Protein AF-A0A2E2AUG3-F1 (afdb_monomer_lite)

Radius of gyration: 13.8 Å; chains: 1; bounding box: 33×24×34 Å

Secondary structure (DSSP, 8-state):
-HHHHHHHHHT-PPPHHHHHH-SHHHHSTTTHHHHHHHHHHHHHHHHHH-HHHHHHHHHHHTTSPTTPPPPHHHHHHHHHHHH-S-HHHHHHHHHHHHHH--

Structure (mmCIF, N/CA/C/O backbone):
data_AF-A0A2E2AUG3-F1
#
_entry.id   AF-A0A2E2AUG3-F1
#
loop_
_atom_site.group_PDB
_atom_site.id
_atom_site.type_symbol
_atom_site.label_atom_id
_atom_site.label_alt_id
_atom_site.label_comp_id
_atom_site.label_asym_id
_atom_site.label_entity_id
_atom_site.label_seq_id
_atom_site.pdbx_PDB_ins_code
_atom_site.Cartn_x
_atom_site.Cartn_y
_atom_site.Cartn_z
_atom_site.occupancy
_atom_site.B_iso_or_equiv
_atom_site.auth_seq_id
_atom_site.auth_comp_id
_atom_site.auth_asym_id
_atom_site.auth_atom_id
_atom_site.pdbx_PDB_model_num
ATOM 1 N N . MET A 1 1 ? -7.846 -8.038 9.654 1.00 68.06 1 MET A N 1
ATOM 2 C CA . MET A 1 1 ? -8.081 -6.574 9.637 1.00 68.06 1 MET A CA 1
ATOM 3 C C . MET A 1 1 ? -7.752 -5.871 10.951 1.00 68.06 1 MET A C 1
ATOM 5 O O . MET A 1 1 ? -7.297 -4.738 10.899 1.00 68.06 1 MET A O 1
ATOM 9 N N . THR A 1 2 ? -7.914 -6.511 12.115 1.00 80.38 2 THR A N 1
ATOM 10 C CA . THR A 1 2 ? -7.678 -5.894 13.438 1.00 80.38 2 THR A CA 1
ATOM 11 C C . THR A 1 2 ? -6.314 -5.212 13.583 1.00 80.38 2 THR A C 1
ATOM 13 O O . THR A 1 2 ? -6.245 -4.091 14.073 1.00 80.38 2 THR A O 1
ATOM 16 N N . TYR A 1 3 ? -5.237 -5.835 13.094 1.00 86.19 3 TYR A N 1
ATOM 17 C CA . TYR A 1 3 ? -3.896 -5.258 13.213 1.00 86.19 3 TYR A CA 1
ATOM 18 C C . TYR A 1 3 ? -3.675 -4.034 12.306 1.00 86.19 3 TYR A C 1
ATOM 20 O O . TYR A 1 3 ? -3.068 -3.066 12.739 1.00 86.19 3 TYR A O 1
ATOM 28 N N . PHE A 1 4 ? -4.245 -4.004 11.096 1.00 88.69 4 PHE A N 1
ATOM 29 C CA . PHE A 1 4 ? -4.209 -2.799 10.255 1.00 88.69 4 PHE A CA 1
ATOM 30 C C . PHE A 1 4 ? -4.923 -1.618 10.930 1.00 88.69 4 PHE A C 1
ATOM 32 O O . PHE A 1 4 ? -4.414 -0.503 10.935 1.00 88.69 4 PHE A O 1
ATOM 39 N N . ARG A 1 5 ? -6.072 -1.871 11.571 1.00 87.19 5 ARG A N 1
ATOM 40 C CA . ARG A 1 5 ? -6.803 -0.842 12.326 1.00 87.19 5 ARG A CA 1
ATOM 41 C C . ARG A 1 5 ? -5.962 -0.271 13.473 1.00 87.19 5 ARG A C 1
ATOM 43 O O . ARG A 1 5 ? -5.979 0.938 13.677 1.00 87.19 5 ARG A O 1
ATOM 50 N N . TYR A 1 6 ? -5.211 -1.123 14.172 1.00 88.94 6 TYR A N 1
ATOM 51 C CA . TYR A 1 6 ? -4.249 -0.683 15.181 1.00 88.94 6 TYR A CA 1
ATOM 52 C C . TYR A 1 6 ? -3.186 0.251 14.581 1.00 88.94 6 TYR A C 1
ATOM 54 O O . TYR A 1 6 ? -2.992 1.330 15.124 1.00 88.94 6 TYR A O 1
ATOM 62 N N . LEU A 1 7 ? -2.589 -0.092 13.431 1.00 90.00 7 LEU A N 1
ATOM 63 C CA . LEU A 1 7 ? -1.580 0.751 12.764 1.00 90.00 7 LEU A CA 1
ATOM 64 C C . LEU A 1 7 ? -2.113 2.140 12.388 1.00 90.00 7 LEU A C 1
ATOM 66 O O . LEU A 1 7 ? -1.413 3.134 12.554 1.00 90.00 7 LEU A O 1
ATOM 70 N N . VAL A 1 8 ? -3.362 2.217 11.911 1.00 88.38 8 VAL A N 1
ATOM 71 C CA . VAL A 1 8 ? -4.023 3.498 11.607 1.00 88.38 8 VAL A CA 1
ATOM 72 C C . VAL A 1 8 ? -4.178 4.343 12.875 1.00 88.38 8 VAL A C 1
ATOM 74 O O . VAL A 1 8 ? -3.962 5.549 12.838 1.00 88.38 8 VAL A O 1
ATOM 77 N N . GLN A 1 9 ? -4.552 3.725 13.998 1.00 88.31 9 GLN A N 1
ATOM 78 C CA . GLN A 1 9 ? -4.761 4.425 15.270 1.00 88.31 9 GLN A CA 1
ATOM 79 C C . GLN A 1 9 ? -3.450 4.833 15.951 1.00 88.31 9 GLN A C 1
ATOM 81 O O . GLN A 1 9 ? -3.406 5.878 16.592 1.00 88.31 9 GLN A O 1
ATOM 86 N N . SER A 1 10 ? -2.394 4.028 15.817 1.00 89.69 10 SER A N 1
ATOM 87 C CA . SER A 1 10 ? -1.078 4.304 16.400 1.00 89.69 10 SER A CA 1
ATOM 88 C C . SER A 1 10 ? -0.201 5.212 15.533 1.00 89.69 10 SER A C 1
ATOM 90 O O . SER A 1 10 ? 0.889 5.578 15.964 1.00 89.69 10 SER A O 1
ATOM 92 N N . GLY A 1 11 ? -0.649 5.573 14.324 1.00 87.69 11 GLY A N 1
ATOM 93 C CA . GLY A 1 11 ? 0.133 6.377 13.381 1.00 87.69 11 GLY A CA 1
ATOM 94 C C . GLY A 1 11 ? 1.343 5.635 12.804 1.00 87.69 11 GLY A C 1
ATOM 95 O O . GLY A 1 11 ? 2.284 6.266 12.344 1.00 87.69 11 GLY A O 1
ATOM 96 N N . GLN A 1 12 ? 1.331 4.300 12.830 1.00 90.00 12 GLN A N 1
ATOM 97 C CA . GLN A 1 12 ? 2.438 3.444 12.382 1.00 90.00 12 GLN A CA 1
ATOM 98 C C . GLN A 1 12 ? 2.230 2.916 10.956 1.00 90.00 12 GLN A C 1
ATOM 100 O O . GLN A 1 12 ? 2.681 1.820 10.615 1.00 90.00 12 GLN A O 1
ATOM 105 N N . LEU A 1 13 ? 1.494 3.660 10.130 1.00 92.62 13 LEU A N 1
ATOM 106 C CA . LEU A 1 13 ? 1.395 3.349 8.711 1.00 92.62 13 LEU A CA 1
ATOM 107 C C . LEU A 1 13 ? 2.713 3.674 8.018 1.00 92.62 13 LEU A C 1
ATOM 109 O O . LEU A 1 13 ? 3.375 4.661 8.330 1.00 92.62 13 LEU A O 1
ATOM 113 N N . LEU A 1 14 ? 3.068 2.831 7.060 1.00 94.12 14 LEU A N 1
ATOM 114 C CA . LEU A 1 14 ? 4.193 3.072 6.176 1.00 94.12 14 LEU A CA 1
ATOM 115 C C . LEU A 1 14 ? 3.738 3.968 5.029 1.00 94.12 14 LEU A C 1
ATOM 117 O O . LEU A 1 14 ? 2.598 3.854 4.568 1.00 94.12 14 LEU A O 1
ATOM 121 N N . GLU A 1 15 ? 4.644 4.803 4.526 1.00 93.25 15 GLU A N 1
ATOM 122 C CA . GLU A 1 15 ? 4.394 5.555 3.300 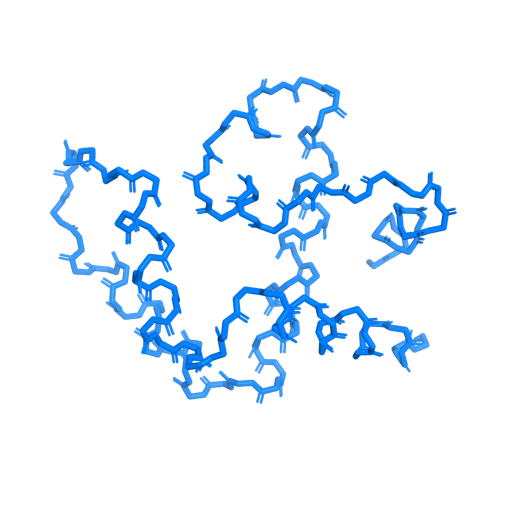1.00 93.25 15 GLU A CA 1
ATOM 123 C C . GLU A 1 15 ? 4.070 4.591 2.155 1.00 93.25 15 GLU A C 1
ATOM 125 O O . GLU A 1 15 ? 4.801 3.622 1.909 1.00 93.25 15 GLU A O 1
ATOM 130 N N . LEU A 1 16 ? 3.000 4.871 1.406 1.00 93.25 16 LEU A N 1
ATOM 131 C CA . LEU A 1 16 ? 2.585 4.009 0.301 1.00 93.25 16 LEU A CA 1
ATOM 132 C C . LEU A 1 16 ? 3.691 3.842 -0.759 1.00 93.25 16 LEU A C 1
ATOM 134 O O . LEU A 1 16 ? 3.832 2.767 -1.343 1.00 93.25 16 LEU A O 1
ATOM 138 N N . LYS A 1 17 ? 4.521 4.876 -0.964 1.00 93.25 17 LYS A N 1
ATOM 139 C CA . LYS A 1 17 ? 5.697 4.809 -1.843 1.00 93.25 17 LYS A CA 1
ATOM 140 C C . LYS A 1 17 ? 6.699 3.755 -1.366 1.00 93.25 17 LYS A C 1
ATOM 142 O O . LYS A 1 17 ? 7.130 2.942 -2.176 1.00 93.25 17 LYS A O 1
ATOM 147 N N . ALA A 1 18 ? 7.041 3.744 -0.078 1.00 93.31 18 ALA A N 1
ATOM 148 C CA . ALA A 1 18 ? 7.972 2.771 0.488 1.00 93.31 18 ALA A CA 1
ATOM 149 C C . ALA A 1 18 ? 7.401 1.346 0.423 1.00 93.31 18 ALA A C 1
ATOM 151 O O . ALA A 1 18 ? 8.116 0.415 0.068 1.00 93.31 18 ALA A O 1
ATOM 152 N N . LEU A 1 19 ? 6.097 1.192 0.683 1.00 94.56 19 LEU A N 1
ATOM 153 C CA . LEU A 1 19 ? 5.400 -0.096 0.627 1.00 94.56 19 LEU A CA 1
ATOM 154 C C . LEU A 1 19 ? 5.381 -0.720 -0.780 1.00 94.56 19 LEU A C 1
ATOM 156 O O . LEU A 1 19 ? 5.474 -1.937 -0.912 1.00 94.56 19 LEU A O 1
ATOM 160 N N . LEU A 1 20 ? 5.207 0.098 -1.822 1.00 92.50 20 LEU A N 1
ATOM 161 C CA . LEU A 1 20 ? 5.093 -0.360 -3.214 1.00 92.50 20 LEU A CA 1
ATOM 162 C C . LEU A 1 20 ? 6.431 -0.381 -3.956 1.00 92.50 20 LEU A C 1
ATOM 164 O O . LEU A 1 20 ? 6.626 -1.168 -4.882 1.00 92.50 20 LEU A O 1
ATOM 168 N N . GLY A 1 21 ? 7.309 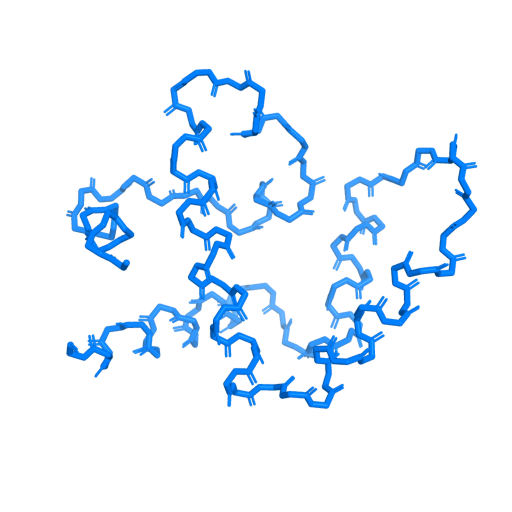0.552 -3.604 1.00 90.69 21 GLY A N 1
ATOM 169 C CA . GLY A 1 21 ? 8.528 0.850 -4.332 1.00 90.69 21 GLY A CA 1
ATOM 170 C C . GLY A 1 21 ? 9.750 0.126 -3.797 1.00 90.69 21 GLY A C 1
ATOM 171 O O . GLY A 1 21 ? 10.675 -0.047 -4.581 1.00 90.69 21 GLY A O 1
ATOM 172 N N . SER A 1 22 ? 9.765 -0.316 -2.534 1.00 87.69 22 SER A N 1
ATOM 173 C CA . SER A 1 22 ? 10.968 -0.838 -1.879 1.00 87.69 22 SER A CA 1
ATOM 174 C C . SER A 1 22 ? 10.732 -2.145 -1.121 1.00 87.69 22 SER A C 1
ATOM 176 O O . SER A 1 22 ? 9.692 -2.359 -0.501 1.00 87.69 22 SER A O 1
ATOM 178 N N . ASP A 1 23 ? 11.750 -3.004 -1.115 1.00 89.94 23 ASP A N 1
ATOM 179 C CA . ASP A 1 23 ? 11.746 -4.250 -0.342 1.00 89.94 23 ASP A CA 1
ATOM 180 C C . ASP A 1 23 ? 12.202 -4.012 1.113 1.00 89.94 23 ASP A C 1
ATOM 182 O O . ASP A 1 23 ? 12.051 -4.888 1.964 1.00 89.94 23 ASP A O 1
ATOM 186 N N . GLU A 1 24 ? 12.763 -2.835 1.413 1.00 91.94 24 GLU A N 1
ATOM 187 C CA . GLU A 1 24 ? 13.389 -2.497 2.700 1.00 91.94 24 GLU A CA 1
ATOM 188 C C . GLU A 1 24 ? 12.420 -2.674 3.880 1.00 91.94 24 GLU A C 1
ATOM 190 O O . GLU A 1 24 ? 12.744 -3.300 4.894 1.00 91.94 24 GLU A O 1
ATOM 195 N N . VAL A 1 25 ? 11.174 -2.216 3.713 1.00 93.25 25 VAL A N 1
ATOM 196 C CA . VAL A 1 25 ? 10.124 -2.322 4.741 1.00 93.25 25 VAL A CA 1
ATOM 197 C C . VAL A 1 25 ? 9.680 -3.763 5.014 1.00 93.25 25 VAL A C 1
ATOM 199 O O . VAL A 1 25 ? 9.028 -4.032 6.020 1.00 93.25 25 VAL A O 1
ATOM 202 N N . PHE A 1 26 ? 10.032 -4.700 4.133 1.00 93.38 26 PHE A N 1
ATOM 203 C CA . PHE A 1 26 ? 9.786 -6.128 4.319 1.00 93.38 26 PHE A CA 1
ATOM 204 C C . PHE A 1 26 ? 10.993 -6.864 4.915 1.00 93.38 26 PHE A C 1
ATOM 206 O O . PHE A 1 26 ? 10.837 -7.995 5.375 1.00 93.38 26 PHE A O 1
ATOM 213 N N . ARG A 1 27 ? 12.182 -6.244 4.928 1.00 93.25 27 ARG A N 1
ATOM 214 C CA . ARG A 1 27 ? 13.424 -6.821 5.473 1.00 93.25 27 ARG A CA 1
ATOM 215 C C . ARG A 1 27 ? 13.676 -6.440 6.929 1.00 93.25 27 ARG A C 1
ATOM 217 O O . ARG A 1 27 ? 14.287 -7.220 7.655 1.00 93.25 27 ARG A O 1
ATOM 224 N N . SER A 1 28 ? 13.201 -5.276 7.370 1.00 92.75 28 SER A N 1
ATOM 225 C CA . SER A 1 28 ? 13.352 -4.846 8.764 1.00 92.75 28 SER A CA 1
ATOM 226 C C . SER A 1 28 ? 12.331 -5.518 9.687 1.00 92.75 28 SER A C 1
ATOM 228 O O . SER A 1 28 ? 11.126 -5.513 9.432 1.00 92.75 28 SER A O 1
ATOM 230 N N . SER A 1 29 ? 12.802 -6.054 10.817 1.00 91.62 29 SER A N 1
ATOM 231 C CA . SER A 1 29 ? 11.950 -6.659 11.849 1.00 91.62 29 SER A CA 1
ATOM 232 C C . SER A 1 29 ? 10.965 -5.674 12.483 1.00 91.62 29 SER A C 1
ATOM 234 O O . SE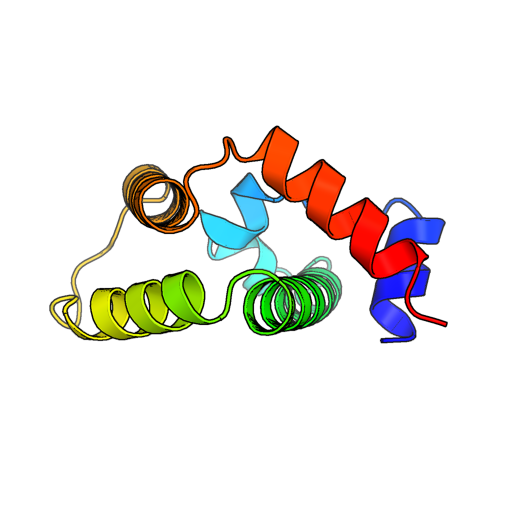R A 1 29 ? 9.932 -6.093 13.005 1.00 91.62 29 SER A O 1
ATOM 236 N N . GLU A 1 30 ? 11.271 -4.378 12.441 1.00 90.38 30 GLU A N 1
ATOM 237 C CA . GLU A 1 30 ? 10.430 -3.322 13.010 1.00 90.38 30 GLU A CA 1
ATOM 238 C C . GLU A 1 30 ? 9.222 -3.021 12.118 1.00 90.38 30 GLU A C 1
ATOM 240 O O . GLU A 1 30 ? 8.116 -2.794 12.609 1.00 90.38 30 GLU A O 1
ATOM 245 N N . THR A 1 31 ? 9.413 -3.067 10.798 1.00 93.81 31 THR A N 1
ATOM 246 C CA . THR A 1 31 ? 8.413 -2.638 9.813 1.00 93.81 31 THR A CA 1
ATOM 247 C C . THR A 1 31 ? 7.692 -3.801 9.142 1.00 93.81 31 THR A C 1
ATOM 249 O O . THR A 1 31 ? 6.545 -3.629 8.728 1.00 93.81 31 THR A O 1
ATOM 252 N N . VAL A 1 32 ? 8.273 -5.008 9.117 1.00 94.56 32 VAL A N 1
ATOM 253 C CA . VAL A 1 32 ? 7.729 -6.171 8.389 1.00 94.56 32 VAL A CA 1
ATOM 254 C C . VAL A 1 32 ? 6.276 -6.479 8.750 1.00 94.56 32 VAL A C 1
ATOM 256 O O . VAL A 1 32 ? 5.450 -6.762 7.880 1.00 94.56 32 VAL A O 1
ATOM 259 N N . ARG A 1 33 ? 5.910 -6.375 10.033 1.00 93.50 33 ARG A N 1
ATOM 260 C CA . ARG A 1 33 ? 4.538 -6.659 10.472 1.00 93.50 33 ARG A CA 1
ATOM 261 C C . ARG A 1 33 ? 3.554 -5.608 9.954 1.00 93.50 33 ARG A C 1
ATOM 263 O O . ARG A 1 33 ? 2.457 -5.967 9.521 1.00 93.50 33 ARG A O 1
ATOM 270 N N . ALA A 1 34 ? 3.947 -4.334 9.980 1.00 94.56 34 ALA A N 1
ATOM 271 C CA . ALA A 1 34 ? 3.156 -3.243 9.426 1.00 94.56 34 ALA A CA 1
ATOM 272 C C . ALA A 1 34 ? 3.030 -3.373 7.902 1.00 94.56 34 ALA A C 1
ATOM 274 O O . ALA A 1 34 ? 1.918 -3.310 7.376 1.00 94.56 34 ALA A O 1
ATOM 275 N N . ALA A 1 35 ? 4.137 -3.681 7.220 1.00 95.69 35 ALA A N 1
ATOM 276 C CA . ALA A 1 35 ? 4.197 -3.863 5.776 1.00 95.69 35 ALA A CA 1
ATOM 277 C C . ALA A 1 35 ? 3.227 -4.943 5.289 1.00 95.69 35 ALA A C 1
ATOM 279 O O . ALA A 1 35 ? 2.405 -4.685 4.408 1.00 95.69 35 ALA A O 1
ATOM 280 N N . TYR A 1 36 ? 3.228 -6.128 5.904 1.00 94.94 36 TYR A N 1
ATOM 281 C CA . TYR A 1 36 ? 2.282 -7.182 5.526 1.00 94.94 36 TYR A CA 1
ATOM 282 C C . TYR A 1 36 ? 0.829 -6.792 5.797 1.00 94.94 36 TYR A C 1
ATOM 284 O O . TYR A 1 36 ? -0.046 -7.033 4.963 1.00 94.94 36 TYR A O 1
ATOM 292 N N . ALA A 1 37 ? 0.545 -6.185 6.947 1.00 94.88 37 ALA A N 1
ATOM 293 C CA . ALA A 1 37 ? -0.818 -5.818 7.305 1.00 94.88 37 ALA A CA 1
ATOM 294 C C . ALA A 1 37 ? -1.400 -4.738 6.386 1.00 94.88 37 ALA A C 1
ATOM 296 O O . ALA A 1 37 ? -2.544 -4.864 5.943 1.00 94.88 37 ALA A O 1
ATOM 297 N N . GLN A 1 38 ? -0.605 -3.715 6.069 1.00 95.44 38 GLN A N 1
ATOM 298 C CA . GLN A 1 38 ? -0.976 -2.658 5.134 1.00 95.44 38 GLN A CA 1
ATOM 299 C C . GLN A 1 38 ? -1.082 -3.193 3.702 1.00 95.44 38 GLN A C 1
ATOM 301 O O . GLN A 1 38 ? -2.051 -2.872 3.020 1.00 95.44 38 GLN A O 1
ATOM 306 N N . SER A 1 39 ? -0.186 -4.093 3.278 1.00 95.81 39 SER A N 1
ATOM 307 C CA . SER A 1 39 ? -0.258 -4.747 1.960 1.00 95.81 39 SER A CA 1
ATOM 308 C C . SER A 1 39 ? -1.534 -5.568 1.788 1.00 95.81 39 SER A C 1
ATOM 310 O O . SER A 1 39 ? -2.199 -5.480 0.758 1.00 95.81 39 SER A O 1
ATOM 312 N N . TRP A 1 40 ? -1.933 -6.336 2.808 1.00 95.81 40 TRP A N 1
ATOM 313 C CA . TRP A 1 40 ? -3.190 -7.087 2.773 1.00 95.81 40 TRP A CA 1
ATOM 314 C C . TRP A 1 40 ? -4.413 -6.175 2.707 1.00 95.81 40 TRP A C 1
ATOM 316 O O . TRP A 1 40 ? -5.361 -6.473 1.977 1.00 95.81 40 TRP A O 1
ATOM 326 N N . ALA A 1 41 ? -4.397 -5.063 3.444 1.00 96.00 41 ALA A N 1
ATOM 327 C CA . ALA A 1 41 ? -5.468 -4.078 3.398 1.00 96.00 41 ALA A CA 1
ATOM 328 C C . ALA A 1 41 ? -5.561 -3.385 2.034 1.00 96.00 41 ALA A C 1
ATOM 330 O O . ALA A 1 41 ? -6.654 -3.306 1.471 1.00 96.00 41 ALA A O 1
ATOM 331 N N . LEU A 1 42 ? -4.426 -2.970 1.470 1.00 95.69 42 LEU A N 1
ATOM 332 C CA . LEU A 1 42 ? -4.352 -2.381 0.137 1.00 95.69 42 LEU A CA 1
ATOM 333 C C . LEU A 1 42 ? -4.860 -3.363 -0.923 1.00 95.69 42 LEU A C 1
ATOM 335 O O . LEU A 1 42 ? -5.703 -3.012 -1.745 1.00 95.69 42 LEU A O 1
ATOM 339 N N . ASN A 1 43 ? -4.414 -4.618 -0.865 1.00 95.50 43 ASN A N 1
ATOM 340 C CA . ASN A 1 43 ? -4.854 -5.660 -1.782 1.00 95.50 43 ASN A CA 1
ATOM 341 C C . ASN A 1 43 ? -6.379 -5.862 -1.730 1.00 95.50 43 ASN A C 1
ATOM 343 O O . ASN A 1 43 ? -7.048 -5.885 -2.762 1.00 95.50 43 ASN A O 1
ATOM 347 N N . TYR A 1 44 ? -6.946 -5.944 -0.523 1.00 95.88 44 TYR A N 1
ATOM 348 C CA . TYR A 1 44 ? -8.391 -6.045 -0.333 1.00 95.88 44 TYR A CA 1
ATOM 349 C C . TYR A 1 44 ? -9.135 -4.845 -0.937 1.00 95.88 44 TYR A C 1
ATOM 351 O O . TYR A 1 44 ? -10.085 -5.027 -1.700 1.00 95.88 44 TYR A O 1
ATOM 359 N N . PHE A 1 45 ? -8.683 -3.623 -0.645 1.00 95.75 45 PHE A N 1
ATOM 360 C CA . PHE A 1 45 ? -9.253 -2.398 -1.204 1.00 95.75 45 PHE A CA 1
ATOM 361 C C . PHE A 1 45 ? -9.238 -2.402 -2.735 1.00 95.75 45 PHE A C 1
ATOM 363 O O . PHE A 1 45 ? -10.274 -2.151 -3.354 1.00 95.75 45 PHE A O 1
ATOM 370 N N . LEU A 1 46 ? -8.105 -2.737 -3.358 1.00 96.25 46 LEU A N 1
ATOM 371 C CA . LEU A 1 46 ? -7.972 -2.756 -4.816 1.00 96.25 46 LEU A CA 1
ATOM 372 C C . LEU A 1 46 ? -8.861 -3.830 -5.448 1.00 96.25 46 LEU A C 1
ATOM 374 O O . LEU A 1 46 ? -9.537 -3.562 -6.438 1.00 96.25 46 LEU A O 1
ATOM 378 N N . GLN A 1 47 ? -8.936 -5.020 -4.852 1.00 96.06 47 GLN A N 1
ATOM 379 C CA . GLN A 1 47 ? -9.821 -6.080 -5.336 1.00 96.06 47 GLN A CA 1
ATOM 380 C C . GLN A 1 47 ? -11.301 -5.690 -5.269 1.00 96.06 47 GLN A C 1
ATOM 382 O O . GLN A 1 47 ? -12.072 -6.069 -6.151 1.00 96.06 47 GLN A O 1
ATOM 387 N N . LYS A 1 48 ? -11.712 -4.945 -4.236 1.00 96.56 48 LYS A N 1
ATOM 388 C CA . LYS A 1 48 ? -13.113 -4.546 -4.041 1.00 96.56 48 LYS A CA 1
ATOM 389 C C . LYS A 1 48 ? -13.518 -3.321 -4.850 1.00 96.56 48 LYS A C 1
ATOM 391 O O . LYS A 1 48 ? -14.637 -3.283 -5.347 1.00 96.56 48 LYS A O 1
ATOM 396 N N . THR A 1 49 ? -12.631 -2.342 -4.987 1.00 95.56 49 THR A N 1
ATOM 397 C CA . THR A 1 49 ? -12.945 -1.053 -5.626 1.00 95.56 49 THR A CA 1
ATOM 398 C C . THR A 1 49 ? -12.523 -0.991 -7.090 1.00 95.56 49 THR A C 1
ATOM 400 O O . THR A 1 49 ? -13.116 -0.252 -7.869 1.00 95.56 49 THR A O 1
ATOM 403 N N . ARG A 1 50 ? -11.512 -1.775 -7.487 1.00 95.31 50 ARG A N 1
ATOM 404 C CA . ARG A 1 50 ? -10.879 -1.724 -8.814 1.00 95.31 50 ARG A CA 1
ATOM 405 C C . ARG A 1 50 ? -10.595 -3.123 -9.381 1.00 95.31 50 ARG A C 1
ATOM 407 O O . ARG A 1 50 ? -9.464 -3.420 -9.772 1.00 95.31 50 ARG A O 1
ATOM 414 N N . PRO A 1 51 ? -11.592 -4.025 -9.453 1.00 96.19 51 PRO A N 1
ATOM 415 C CA . PRO A 1 51 ? -11.359 -5.424 -9.812 1.00 96.19 51 PRO A CA 1
ATOM 416 C C . PRO A 1 51 ? -10.792 -5.606 -11.229 1.00 96.19 51 PRO A C 1
ATOM 418 O O . PRO A 1 51 ? -10.013 -6.529 -11.463 1.00 96.19 51 PRO A O 1
ATOM 421 N N . ALA A 1 52 ? -11.169 -4.749 -12.185 1.00 95.44 52 ALA A N 1
ATOM 422 C CA . ALA A 1 52 ? -10.649 -4.812 -13.550 1.00 95.44 52 ALA A CA 1
ATOM 423 C C . ALA A 1 52 ? -9.171 -4.399 -13.611 1.00 95.44 52 ALA A C 1
ATOM 425 O O . ALA A 1 52 ? -8.354 -5.148 -14.144 1.00 95.44 52 ALA A O 1
ATOM 426 N N . GLN A 1 53 ? -8.821 -3.265 -12.999 1.00 95.31 53 GLN A N 1
ATOM 427 C CA . GLN A 1 53 ? -7.447 -2.773 -12.908 1.00 95.31 53 GLN A CA 1
ATOM 428 C C . GLN A 1 53 ? -6.569 -3.749 -12.124 1.00 95.31 53 GLN A C 1
ATOM 430 O O . GLN A 1 53 ? -5.467 -4.059 -12.556 1.00 95.31 53 GLN A O 1
ATOM 435 N N . TYR A 1 54 ? -7.076 -4.318 -11.028 1.00 95.12 54 TYR A N 1
ATOM 436 C CA . TYR A 1 54 ? -6.354 -5.325 -10.255 1.00 95.12 54 TYR A CA 1
ATOM 437 C C . TYR A 1 54 ? -5.996 -6.555 -11.106 1.00 95.12 54 TYR A C 1
ATOM 439 O O . TYR A 1 54 ? -4.854 -7.0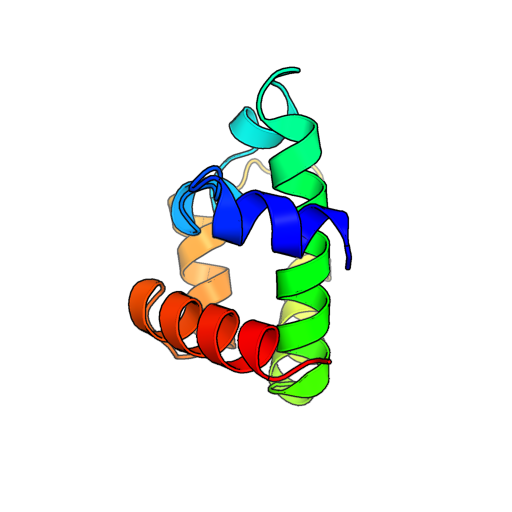12 -11.088 1.00 95.12 54 TYR A O 1
ATOM 447 N N . ARG A 1 55 ? -6.934 -7.060 -11.924 1.00 94.12 55 ARG A N 1
ATOM 448 C CA . ARG A 1 55 ? -6.639 -8.150 -12.873 1.00 94.12 55 ARG A CA 1
ATOM 449 C C . ARG A 1 55 ? -5.579 -7.749 -13.898 1.00 94.12 55 ARG A C 1
ATOM 451 O O . ARG A 1 55 ? -4.690 -8.552 -14.181 1.00 94.12 55 ARG A O 1
ATOM 458 N N . SER A 1 56 ? -5.653 -6.530 -14.431 1.00 93.12 56 SER A N 1
ATOM 459 C CA . SER A 1 56 ? -4.637 -5.998 -15.347 1.00 93.12 56 SER A CA 1
ATOM 460 C C . SER A 1 56 ? -3.263 -5.909 -14.680 1.00 93.12 56 SER A C 1
ATOM 462 O O . SER A 1 56 ? -2.281 -6.342 -15.274 1.00 93.12 56 SER A O 1
ATOM 464 N N . PHE A 1 57 ? -3.200 -5.449 -13.428 1.00 92.38 57 PHE A N 1
ATOM 465 C CA . PHE A 1 57 ? -1.965 -5.330 -12.655 1.00 92.38 57 PHE A CA 1
ATOM 466 C C . PHE A 1 57 ? -1.305 -6.693 -12.427 1.00 92.38 57 PHE A C 1
ATOM 468 O O . PHE A 1 57 ? -0.130 -6.872 -12.736 1.00 92.38 57 PHE A O 1
ATOM 475 N N . VAL A 1 58 ? -2.072 -7.692 -11.975 1.00 91.12 58 VAL A N 1
ATOM 476 C CA . VAL A 1 58 ? -1.563 -9.061 -11.782 1.00 91.12 58 VAL A CA 1
ATOM 477 C C . VAL A 1 58 ? -1.097 -9.669 -13.108 1.00 91.12 58 VAL A C 1
ATOM 479 O O . VAL A 1 58 ? -0.067 -10.338 -13.152 1.00 91.12 58 VAL A O 1
ATOM 482 N N . LYS A 1 59 ? -1.817 -9.431 -14.213 1.00 89.88 59 LYS A N 1
ATOM 483 C CA . LYS A 1 59 ? -1.394 -9.900 -15.541 1.00 89.88 59 LYS A CA 1
ATOM 484 C C . LYS A 1 59 ? -0.087 -9.239 -15.983 1.00 89.88 59 LYS A C 1
ATOM 486 O O . LYS A 1 59 ? 0.771 -9.935 -16.511 1.00 89.88 59 LYS A O 1
ATOM 491 N N . MET A 1 60 ? 0.065 -7.937 -15.750 1.00 86.38 60 MET A N 1
ATOM 492 C CA . MET A 1 60 ? 1.274 -7.184 -16.080 1.00 86.38 60 MET A CA 1
ATOM 493 C C . MET A 1 60 ? 2.486 -7.690 -15.289 1.00 86.38 60 MET A C 1
ATOM 495 O O . MET A 1 60 ? 3.529 -7.933 -15.882 1.00 86.38 60 MET A O 1
ATOM 499 N N . GLN A 1 61 ? 2.326 -7.974 -13.991 1.00 81.75 61 GLN A N 1
ATOM 500 C CA . GLN A 1 61 ? 3.401 -8.541 -13.166 1.00 81.75 61 GLN A CA 1
ATOM 501 C C . GLN A 1 61 ? 3.926 -9.885 -13.694 1.00 81.75 61 GLN A C 1
ATOM 503 O O . GLN A 1 61 ? 5.122 -10.153 -13.634 1.00 81.75 61 GLN A O 1
ATOM 508 N N . ARG A 1 62 ? 3.050 -10.724 -14.262 1.00 74.19 62 ARG A N 1
ATOM 509 C CA . ARG A 1 62 ? 3.440 -12.023 -14.842 1.00 74.19 62 ARG A CA 1
ATOM 510 C C . ARG A 1 62 ? 4.296 -11.904 -16.105 1.00 74.19 62 ARG A C 1
ATOM 512 O O . ARG A 1 62 ? 4.866 -12.906 -16.520 1.00 74.19 62 ARG A O 1
ATOM 519 N N . LEU A 1 63 ? 4.346 -10.726 -16.728 1.00 62.78 63 LEU A N 1
ATOM 520 C CA . LEU A 1 63 ? 5.126 -10.471 -17.940 1.00 62.78 63 LEU A CA 1
ATOM 521 C C . LEU A 1 63 ? 6.559 -10.011 -17.637 1.00 62.78 63 LEU A C 1
ATOM 523 O O . LEU A 1 63 ? 7.342 -9.852 -18.571 1.00 62.78 63 LEU A O 1
ATOM 527 N N . HIS A 1 64 ? 6.919 -9.812 -16.364 1.00 66.25 64 HIS A N 1
ATOM 528 C CA . HIS A 1 64 ? 8.290 -9.466 -16.006 1.00 66.25 64 HIS A CA 1
ATOM 529 C C . HIS A 1 64 ? 9.231 -10.639 -16.253 1.00 66.25 64 HIS A C 1
ATOM 531 O O . HIS A 1 64 ? 8.982 -11.768 -15.825 1.00 66.25 64 HIS A O 1
ATOM 537 N N . VAL A 1 65 ? 10.331 -10.340 -16.943 1.00 61.94 65 VAL A N 1
ATOM 538 C CA . VAL A 1 65 ? 11.423 -11.281 -17.180 1.00 61.94 65 VAL A CA 1
ATOM 539 C C . VAL A 1 65 ? 11.980 -11.723 -15.820 1.00 61.94 65 VAL A C 1
ATOM 541 O O . VAL A 1 65 ? 12.340 -10.863 -15.010 1.00 61.94 65 VAL A O 1
ATOM 544 N N . PRO A 1 66 ? 12.057 -13.038 -15.541 1.00 63.88 66 PRO A N 1
ATOM 545 C CA . PRO A 1 66 ? 12.670 -13.530 -14.316 1.00 63.88 66 PRO A CA 1
ATOM 546 C C . PRO A 1 66 ? 14.089 -12.968 -14.147 1.00 63.88 66 PRO A C 1
ATOM 548 O O . PRO A 1 66 ? 14.836 -12.895 -15.118 1.00 63.88 66 PRO A O 1
ATOM 551 N N . LEU A 1 67 ? 14.466 -12.620 -12.911 1.00 62.78 67 LEU A N 1
ATOM 552 C CA . LEU A 1 67 ? 15.820 -12.183 -12.517 1.00 62.78 67 LEU A CA 1
ATOM 553 C C . LEU A 1 67 ? 16.263 -10.787 -12.999 1.00 62.78 67 LEU A C 1
ATOM 555 O O . LEU A 1 67 ? 17.432 -10.446 -12.845 1.00 62.78 67 LEU A O 1
ATOM 559 N N . SER A 1 68 ? 15.364 -9.962 -13.543 1.00 71.81 68 SER A N 1
ATOM 560 C CA . SER A 1 68 ? 15.670 -8.545 -13.797 1.00 71.81 68 SER A CA 1
ATOM 561 C C . SER A 1 68 ? 15.295 -7.692 -12.586 1.00 71.81 68 SER A C 1
ATOM 563 O O . SER A 1 68 ? 14.143 -7.717 -12.149 1.00 71.81 68 SER A O 1
ATOM 565 N N . GLU A 1 69 ? 16.249 -6.926 -12.051 1.00 70.19 69 GLU A N 1
ATOM 566 C CA . GLU A 1 69 ? 15.947 -5.922 -11.030 1.00 70.19 69 GLU A CA 1
ATOM 567 C C . GLU A 1 69 ? 15.042 -4.842 -11.625 1.00 70.19 69 GLU A C 1
ATOM 569 O O . GLU A 1 69 ? 15.360 -4.207 -12.631 1.00 70.19 69 GLU A O 1
ATOM 574 N N . VAL A 1 70 ? 13.887 -4.645 -10.995 1.00 79.75 70 VAL A N 1
ATOM 575 C CA . VAL A 1 70 ? 12.970 -3.562 -11.332 1.00 79.75 70 VAL A CA 1
ATOM 576 C C . VAL A 1 70 ? 13.212 -2.441 -10.333 1.00 79.75 70 VAL A C 1
ATOM 578 O O . VAL A 1 70 ? 13.027 -2.637 -9.132 1.00 79.75 70 VAL A O 1
ATOM 581 N N . SER A 1 71 ? 13.623 -1.271 -10.823 1.00 86.75 71 SER A N 1
ATOM 582 C CA . SER A 1 71 ? 13.859 -0.110 -9.964 1.00 86.75 71 SER A CA 1
ATOM 583 C C . SER A 1 71 ? 12.583 0.333 -9.244 1.00 86.75 71 SER A C 1
ATOM 585 O O . SER A 1 71 ? 11.465 0.099 -9.716 1.00 86.75 71 SER A O 1
ATOM 587 N N . GLU A 1 72 ? 12.745 1.014 -8.108 1.00 89.06 72 GLU A N 1
ATOM 588 C CA . GLU A 1 72 ? 11.618 1.528 -7.321 1.00 89.06 72 GLU A CA 1
ATOM 589 C C . GLU A 1 72 ? 10.692 2.415 -8.164 1.00 89.06 72 GLU A C 1
ATOM 591 O O . GLU A 1 72 ? 9.481 2.200 -8.196 1.00 89.06 72 GLU A O 1
ATOM 596 N N . ASP A 1 73 ? 11.263 3.344 -8.935 1.00 88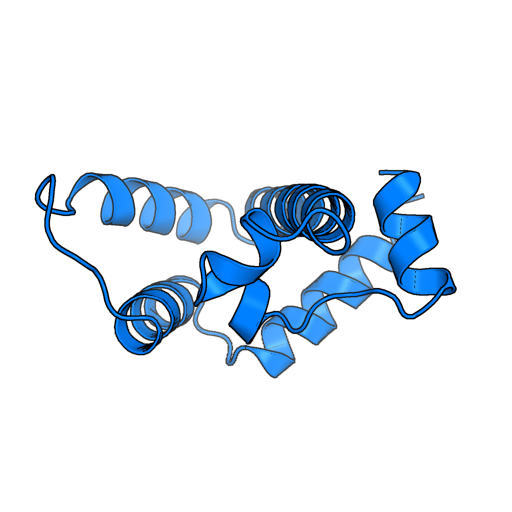.00 73 ASP A N 1
ATOM 597 C CA . ASP A 1 73 ? 10.503 4.240 -9.811 1.00 88.00 73 ASP A CA 1
ATOM 598 C C . ASP A 1 73 ? 9.735 3.482 -10.895 1.00 88.00 73 ASP A C 1
ATOM 600 O O . ASP A 1 73 ? 8.600 3.838 -11.218 1.00 88.00 73 ASP A O 1
ATOM 604 N N . HIS A 1 74 ? 10.308 2.401 -11.430 1.00 88.62 74 HIS A N 1
ATOM 605 C CA . HIS A 1 74 ? 9.617 1.574 -12.411 1.00 88.62 74 HIS A CA 1
ATOM 606 C C . HIS A 1 74 ? 8.450 0.812 -11.768 1.00 88.62 74 HIS A C 1
ATOM 608 O O . HIS A 1 74 ? 7.360 0.787 -12.338 1.00 88.62 74 HIS A O 1
ATOM 614 N N . ARG A 1 75 ? 8.623 0.265 -10.553 1.00 89.62 75 ARG A N 1
ATOM 615 C CA . ARG A 1 75 ? 7.531 -0.365 -9.781 1.00 89.62 75 ARG A CA 1
ATOM 616 C C . ARG A 1 75 ? 6.377 0.605 -9.538 1.00 89.62 75 ARG A C 1
ATOM 618 O O . ARG A 1 75 ? 5.218 0.257 -9.768 1.00 89.62 75 ARG A O 1
ATOM 625 N N . LEU A 1 76 ? 6.694 1.833 -9.135 1.00 91.31 76 LEU A N 1
ATOM 626 C CA . LEU A 1 76 ? 5.700 2.875 -8.882 1.00 91.31 76 LEU A CA 1
ATOM 627 C C . LEU A 1 76 ? 5.010 3.328 -10.172 1.00 91.31 76 LEU A C 1
ATOM 629 O O . LEU A 1 76 ? 3.785 3.422 -10.201 1.00 91.31 76 LEU A O 1
ATOM 633 N N . SER A 1 77 ? 5.763 3.552 -11.251 1.00 89.88 77 SER A N 1
ATOM 634 C CA . SER A 1 77 ? 5.216 3.945 -12.557 1.00 89.88 77 SER A CA 1
ATOM 635 C C . SER A 1 77 ? 4.241 2.900 -13.101 1.00 89.88 77 SER A C 1
ATOM 637 O O . SER A 1 77 ? 3.137 3.232 -13.529 1.00 89.88 77 SER A O 1
ATOM 639 N N . MET A 1 78 ? 4.607 1.624 -13.004 1.00 89.50 78 MET A N 1
ATOM 640 C CA . MET A 1 78 ? 3.754 0.492 -13.356 1.00 89.50 78 MET A CA 1
ATOM 641 C C . MET A 1 78 ? 2.471 0.426 -12.533 1.00 89.50 78 MET A C 1
ATOM 643 O O . MET A 1 78 ? 1.393 0.147 -13.051 1.00 89.50 78 MET A O 1
ATOM 647 N N . PHE A 1 79 ? 2.574 0.668 -11.233 1.00 92.31 79 PHE A N 1
ATOM 648 C CA . PHE A 1 79 ? 1.407 0.685 -10.370 1.00 92.31 79 PHE A CA 1
ATOM 649 C C . PHE A 1 79 ? 0.470 1.852 -10.729 1.00 92.31 79 PHE A C 1
ATOM 651 O O . PHE A 1 79 ? -0.729 1.653 -10.936 1.00 92.31 79 PHE A O 1
ATOM 658 N N . ILE A 1 80 ? 1.018 3.060 -10.885 1.00 91.38 80 ILE A N 1
ATOM 659 C CA . ILE A 1 80 ? 0.261 4.267 -11.244 1.00 91.38 80 ILE A CA 1
ATOM 660 C C . ILE A 1 80 ? -0.390 4.121 -12.626 1.00 91.38 80 ILE A C 1
ATOM 662 O O . ILE A 1 80 ? -1.549 4.497 -12.786 1.00 91.38 80 ILE A O 1
ATOM 666 N N . SER A 1 81 ? 0.298 3.530 -13.608 1.00 91.81 81 SER A N 1
ATOM 667 C CA . SER A 1 81 ? -0.244 3.353 -14.963 1.00 91.81 81 SER A CA 1
ATOM 668 C C . SER A 1 81 ? -1.490 2.463 -14.999 1.00 91.81 81 SER A C 1
ATOM 670 O O . SER A 1 81 ? -2.354 2.652 -15.854 1.00 91.81 81 SER A O 1
ATOM 672 N N . VAL A 1 82 ? -1.622 1.526 -14.052 1.00 93.56 82 VAL A N 1
ATOM 673 C CA . VAL A 1 82 ? -2.780 0.629 -13.966 1.00 93.56 82 VAL A CA 1
ATOM 674 C C . VAL A 1 82 ? -3.913 1.215 -13.126 1.00 93.56 82 VAL A C 1
ATOM 676 O O . VAL A 1 82 ? -5.084 1.050 -13.477 1.00 93.56 82 VAL A O 1
ATOM 679 N N . PHE A 1 83 ? -3.598 1.880 -12.014 1.00 91.69 83 PHE A N 1
ATOM 680 C CA . PHE A 1 83 ? -4.619 2.378 -11.086 1.00 91.69 83 PHE A CA 1
ATOM 681 C C . PHE A 1 83 ? -5.061 3.822 -11.360 1.00 91.69 83 PHE A C 1
ATOM 683 O O . PHE A 1 83 ? -6.103 4.227 -10.846 1.00 91.69 83 PHE A O 1
ATOM 690 N N . GLY A 1 84 ? -4.337 4.564 -12.207 1.00 79.75 84 GLY A N 1
ATOM 691 C CA . GLY A 1 84 ? -4.732 5.854 -12.792 1.00 79.75 84 GLY A CA 1
ATOM 692 C C . GLY A 1 84 ? -4.772 7.043 -11.827 1.00 79.75 84 GLY A C 1
ATOM 693 O O . GLY A 1 84 ? -4.828 8.188 -12.262 1.00 79.75 84 GLY A O 1
ATOM 694 N N . SER A 1 85 ? -4.729 6.787 -10.525 1.00 71.06 85 SER A N 1
ATOM 695 C CA . SER A 1 85 ? -4.642 7.783 -9.461 1.00 71.06 85 SER A CA 1
ATOM 696 C C . SER A 1 85 ? -3.182 8.039 -9.092 1.00 71.06 85 SER A C 1
ATOM 698 O O . SER A 1 85 ? -2.399 7.093 -8.967 1.00 71.06 85 SER A O 1
ATOM 700 N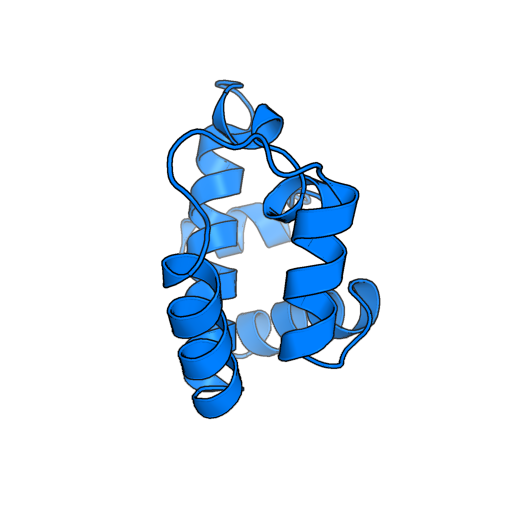 N . GLY A 1 86 ? -2.821 9.299 -8.841 1.00 84.06 86 GLY A N 1
ATOM 701 C CA . GLY A 1 86 ? -1.577 9.604 -8.129 1.00 84.06 86 GLY A CA 1
ATOM 702 C C . GLY A 1 86 ? -1.548 8.900 -6.764 1.00 84.06 86 GLY A C 1
ATOM 703 O O . GLY A 1 86 ? -2.604 8.635 -6.183 1.00 84.06 86 GLY A O 1
ATOM 704 N N . LEU A 1 87 ? -0.354 8.582 -6.249 1.00 88.69 87 LEU A N 1
ATOM 705 C CA . LEU A 1 87 ? -0.205 7.789 -5.016 1.00 88.69 87 LEU A CA 1
ATOM 706 C C . LEU A 1 87 ? -0.958 8.393 -3.824 1.00 88.69 87 LEU A C 1
ATOM 708 O O . LEU A 1 87 ? -1.657 7.660 -3.134 1.00 88.69 87 LEU A O 1
ATOM 712 N N . SER A 1 88 ? -0.886 9.713 -3.632 1.00 89.56 88 SER A N 1
ATOM 713 C CA . SER A 1 88 ? -1.575 10.398 -2.529 1.00 89.56 88 SER A CA 1
ATOM 714 C C . SER A 1 88 ? -3.096 10.270 -2.617 1.00 89.56 88 SER A C 1
ATOM 716 O O . SER A 1 88 ? -3.747 9.941 -1.633 1.00 89.56 88 SER A O 1
ATOM 718 N N . GLN A 1 89 ? -3.671 10.440 -3.813 1.00 91.25 89 GLN A N 1
ATOM 719 C CA . GLN A 1 89 ? -5.112 10.273 -4.003 1.00 91.25 89 GLN A CA 1
ATOM 720 C C . GLN A 1 89 ? -5.545 8.830 -3.707 1.00 91.25 89 GLN A C 1
ATOM 722 O O . GLN A 1 89 ? -6.567 8.603 -3.060 1.00 91.25 89 GLN A O 1
ATOM 727 N N . LEU A 1 90 ? -4.768 7.842 -4.164 1.00 93.25 90 LEU A N 1
ATOM 728 C CA . LEU A 1 90 ? -5.069 6.442 -3.881 1.00 93.25 90 LEU A CA 1
ATOM 729 C C . LEU A 1 90 ? -5.006 6.144 -2.381 1.00 93.25 90 LEU A C 1
ATOM 731 O O . LEU A 1 90 ? -5.835 5.388 -1.881 1.00 93.25 90 LEU A O 1
ATOM 735 N N . GLU A 1 91 ? -4.021 6.711 -1.687 1.00 93.00 91 GLU A N 1
ATOM 736 C CA . GLU A 1 91 ? -3.843 6.559 -0.247 1.00 93.00 91 GLU A CA 1
ATOM 737 C C . GLU A 1 91 ? -5.042 7.120 0.527 1.00 93.00 91 GLU A C 1
ATOM 739 O O . GLU A 1 91 ? -5.595 6.422 1.377 1.00 93.00 91 GLU A O 1
ATOM 744 N N . ASP A 1 92 ? -5.529 8.308 0.165 1.00 93.38 92 ASP A N 1
ATOM 745 C CA . ASP A 1 92 ? -6.726 8.896 0.774 1.00 93.38 92 ASP A CA 1
ATOM 746 C C . ASP A 1 92 ? -7.969 8.022 0.563 1.00 93.38 92 ASP A C 1
ATOM 748 O O . ASP A 1 92 ? -8.710 7.720 1.505 1.00 93.38 92 ASP A O 1
ATOM 752 N N . GLU A 1 93 ? -8.201 7.569 -0.670 1.00 94.75 93 GLU A N 1
ATOM 753 C CA . GLU A 1 93 ? -9.327 6.692 -0.995 1.00 94.75 93 GLU A CA 1
ATOM 754 C C . GLU A 1 93 ? -9.233 5.344 -0.271 1.00 94.75 93 GLU A C 1
ATOM 756 O O . GLU A 1 93 ? -10.237 4.834 0.238 1.00 94.75 93 GLU A O 1
ATOM 761 N N . PHE A 1 94 ? -8.025 4.785 -0.186 1.00 94.62 94 PHE A N 1
ATOM 762 C CA . PHE A 1 94 ? -7.735 3.560 0.545 1.00 94.62 94 PHE A CA 1
ATOM 763 C C . PHE A 1 94 ? -8.081 3.718 2.026 1.00 94.62 94 PHE A C 1
ATOM 765 O O . PHE A 1 94 ? -8.880 2.945 2.559 1.00 94.62 94 PHE A O 1
ATOM 772 N N . LEU A 1 95 ? -7.536 4.735 2.695 1.00 93.25 95 LEU A N 1
ATOM 773 C CA . LEU A 1 95 ? -7.773 4.963 4.119 1.00 93.25 95 LEU A CA 1
ATOM 774 C C . LEU A 1 95 ? -9.250 5.242 4.410 1.00 93.25 95 LEU A C 1
ATOM 776 O O . LEU A 1 95 ? -9.787 4.733 5.398 1.00 93.25 95 LEU A O 1
ATOM 780 N N . ASN A 1 96 ? -9.932 5.992 3.544 1.00 93.94 96 ASN A N 1
ATOM 781 C CA . ASN A 1 96 ? -11.361 6.262 3.679 1.00 93.94 96 ASN A CA 1
ATOM 782 C C . ASN A 1 96 ? -12.207 4.994 3.523 1.00 93.94 96 ASN A C 1
ATOM 784 O O . ASN A 1 96 ? -13.076 4.740 4.359 1.00 93.94 96 ASN A O 1
ATOM 788 N N . TYR A 1 97 ? -11.921 4.159 2.522 1.00 94.81 97 TYR A N 1
ATOM 789 C CA . TYR A 1 97 ? -12.601 2.875 2.345 1.00 94.81 97 TYR A CA 1
ATOM 790 C C . TYR A 1 97 ? -12.401 1.958 3.556 1.00 94.81 97 TYR A C 1
ATOM 792 O O . TYR A 1 97 ? -13.354 1.377 4.078 1.00 94.81 97 TYR A O 1
ATOM 800 N N . MET A 1 98 ? -11.170 1.869 4.062 1.00 91.44 98 MET A N 1
ATOM 801 C CA . MET A 1 98 ? -10.856 1.012 5.201 1.00 91.44 98 MET A CA 1
ATOM 802 C C . MET A 1 98 ? -11.520 1.463 6.506 1.00 91.44 98 MET A C 1
ATOM 804 O O . MET A 1 98 ? -11.889 0.615 7.317 1.00 91.44 98 MET A O 1
ATOM 808 N N . LYS A 1 99 ? -11.715 2.774 6.706 1.00 89.94 99 LYS A N 1
ATOM 809 C CA . LYS A 1 99 ? -12.464 3.321 7.853 1.00 89.94 99 LYS A CA 1
ATOM 810 C C . LYS A 1 99 ? -13.944 2.926 7.834 1.00 89.94 99 LYS A C 1
ATOM 812 O O . LYS A 1 99 ? -14.551 2.813 8.894 1.00 89.94 99 LYS A O 1
ATOM 817 N N . GLN A 1 100 ? -14.525 2.720 6.653 1.00 89.56 100 GLN A N 1
ATOM 818 C CA . GLN A 1 100 ? -15.939 2.362 6.497 1.00 89.56 100 GLN A CA 1
ATOM 819 C C . GLN A 1 100 ? -16.215 0.866 6.725 1.00 89.56 100 GLN A C 1
ATOM 821 O O . GLN A 1 100 ? -17.357 0.485 6.986 1.00 89.56 100 GLN A O 1
ATOM 826 N N . LEU A 1 101 ? -15.187 0.013 6.665 1.00 84.44 101 LEU A N 1
ATOM 827 C CA . LEU A 1 101 ? -15.302 -1.418 6.949 1.00 84.44 101 LEU A CA 1
ATOM 828 C C . LEU A 1 101 ? -15.413 -1.652 8.466 1.00 84.44 101 LEU A C 1
ATOM 830 O O . LEU A 1 101 ? -14.430 -1.527 9.206 1.00 84.44 101 LEU A O 1
ATOM 834 N N . ARG A 1 102 ? -16.625 -1.991 8.919 1.00 61.31 102 ARG A N 1
ATOM 835 C CA . ARG A 1 102 ? -16.912 -2.368 10.312 1.00 61.31 102 ARG A CA 1
ATOM 836 C C . ARG A 1 102 ? -16.348 -3.745 10.645 1.00 61.31 102 ARG A C 1
ATOM 838 O O . ARG A 1 102 ? -16.668 -4.697 9.904 1.00 61.31 102 ARG A O 1
#

pLDDT: mean 88.95, std 8.63, range [61.31, 96.56]

Sequence (102 aa):
MTYFRYLVQSGQLLELKALLGSDEVFRSSETVRAAYAQSWALNYFLQKTRPAQYRSFVKMQRLHVPLSEVSEDHRLSMFISVFGSGLSQLEDEFLNYMKQLR

Foldseek 3Di:
DVVQVVCVVVVVADQPLCLQQHCVLCPDPVRVVNSVSVVVLLLVCCCVPPVPLSVVLVVVVVPDDPPDDQHSVNSQVSNCVSVVDDSVVSVVVSVVVVVPPD